Protein 4L1N (pdb70)

InterPro domains:
  IPR028102 Protein of unknown function DUF4652 [PF15525] (47-239)

Structure (mmCIF, N/CA/C/O backbone):
data_4L1N
#
_entry.id   4L1N
#
_cell.length_a   146.870
_cell.length_b   146.870
_cell.length_c   125.970
_cell.angle_alpha   90.000
_cell.angle_beta   90.000
_cell.angle_gamma   120.000
#
_symmetry.space_group_name_H-M   'H 3 2'
#
loop_
_entity.id
_entity.type
_entity.pdbx_description
1 polymer 'Conserved lipoprotein, putative'
2 water water
#
loop_
_atom_site.group_PDB
_atom_site.id
_atom_site.type_symbol
_atom_site.label_atom_id
_atom_site.label_alt_id
_atom_site.label_comp_id
_atom_site.label_asym_id
_atom_site.label_entity_id
_atom_site.label_seq_id
_atom_site.pdbx_PDB_ins_code
_atom_site.Cartn_x
_atom_site.Cartn_y
_atom_site.Cartn_z
_atom_site.occupancy
_atom_site.B_iso_or_equiv
_atom_site.auth_seq_id
_atom_site.auth_comp_id
_atom_site.auth_asym_id
_atom_site.auth_atom_id
_atom_site.pdbx_PDB_model_num
ATOM 1 N N . ASP A 1 46 ? 35.390 -1.218 -6.075 1.00 108.42 80 ASP A N 1
ATOM 2 C CA . ASP A 1 46 ? 34.096 -1.362 -6.746 1.00 105.25 80 ASP A CA 1
ATOM 3 C C . ASP A 1 46 ? 33.174 -2.345 -5.999 1.00 106.58 80 ASP A C 1
ATOM 4 O O . ASP A 1 46 ? 33.671 -3.233 -5.297 1.00 107.67 80 ASP A O 1
ATOM 6 N N . ASN A 1 47 ? 31.832 -2.189 -6.165 1.00 98.41 81 ASN A N 1
ATOM 7 C CA . ASN A 1 47 ? 30.815 -3.061 -5.560 1.00 95.22 81 ASN A CA 1
ATOM 8 C C . ASN A 1 47 ? 30.426 -4.185 -6.554 1.00 94.23 81 ASN A C 1
ATOM 9 O O . ASN A 1 47 ? 29.239 -4.469 -6.749 1.00 92.16 81 ASN A O 1
ATOM 11 N N . SER A 1 48 ? 31.446 -4.823 -7.177 1.00 88.32 82 SER A N 1
ATOM 12 C CA . SER A 1 48 ? 31.290 -5.885 -8.174 1.00 85.08 82 SER A CA 1
ATOM 13 C C . SER A 1 48 ? 31.891 -7.214 -7.722 1.00 86.27 82 SER A C 1
ATOM 14 O O . SER A 1 48 ? 32.812 -7.247 -6.902 1.00 87.83 82 SER A O 1
ATOM 17 N N . LYS A 1 49 ? 31.373 -8.310 -8.300 1.00 78.44 83 LYS A N 1
ATOM 18 C CA . LYS A 1 49 ? 31.786 -9.685 -8.036 1.00 76.75 83 LYS A CA 1
ATOM 19 C C . LYS A 1 49 ? 31.955 -10.440 -9.338 1.00 75.57 83 LYS A C 1
ATOM 20 O O . LYS A 1 49 ? 31.132 -10.295 -10.242 1.00 73.40 83 LYS A O 1
ATOM 26 N N . LYS A 1 50 ? 32.999 -11.277 -9.422 1.00 70.53 84 LYS A N 1
ATOM 27 C CA . LYS A 1 50 ? 33.264 -12.127 -10.584 1.00 68.39 84 LYS A CA 1
ATOM 28 C C . LYS A 1 50 ? 32.235 -13.271 -10.604 1.00 68.59 84 LYS A C 1
ATOM 29 O O . LYS A 1 50 ? 32.444 -14.335 -9.998 1.00 69.24 84 LYS A O 1
ATOM 43 N N . PHE A 1 52 ? 30.737 -14.389 -13.554 1.00 59.33 86 PHE A N 1
ATOM 44 C CA . PHE A 1 52 ? 30.898 -15.092 -14.816 1.00 57.82 86 PHE A CA 1
ATOM 45 C C . PHE A 1 52 ? 32.347 -15.408 -15.128 1.00 60.19 86 PHE A C 1
ATOM 46 O O . PHE A 1 52 ? 33.257 -14.657 -14.774 1.00 60.26 86 PHE A O 1
ATOM 54 N N . LEU A 1 53 ? 32.546 -16.540 -15.800 1.00 55.97 87 LEU A N 1
ATOM 55 C CA . LEU A 1 53 ? 33.838 -17.051 -16.226 1.00 56.07 87 LEU A CA 1
ATOM 56 C C . LEU A 1 53 ? 33.947 -16.884 -17.733 1.00 60.40 87 LEU A C 1
ATOM 57 O O . LEU A 1 53 ? 33.019 -17.269 -18.453 1.00 60.67 87 LEU A O 1
ATOM 62 N N . LYS A 1 54 ? 35.035 -16.260 -18.217 1.00 55.10 88 LYS A N 1
ATOM 63 C CA . LYS A 1 54 ? 35.207 -16.089 -19.654 1.00 54.18 88 LYS A CA 1
ATOM 64 C C . LYS A 1 54 ? 35.859 -17.366 -20.208 1.00 61.94 88 LYS A C 1
ATOM 65 O O . LYS A 1 54 ? 36.945 -17.747 -19.757 1.00 64.82 88 LYS A O 1
ATOM 71 N N . LYS A 1 55 ? 35.186 -18.048 -21.149 1.00 57.68 89 LYS A N 1
ATOM 72 C CA . LYS A 1 55 ? 35.718 -19.260 -21.770 1.00 58.95 89 LYS A CA 1
ATOM 73 C C . LYS A 1 55 ? 35.810 -19.043 -23.270 1.00 62.42 89 LYS A C 1
ATOM 74 O O . LYS A 1 55 ? 34.786 -18.921 -23.933 1.00 60.12 89 LYS A O 1
ATOM 80 N N . GLU A 1 56 ? 37.038 -18.960 -23.806 1.00 61.48 90 GLU A N 1
ATOM 81 C CA . GLU A 1 56 ? 37.260 -18.733 -25.235 1.00 62.75 90 GLU A CA 1
ATOM 82 C C . GLU A 1 56 ? 36.717 -19.902 -26.048 1.00 70.68 90 GLU A C 1
ATOM 83 O O . GLU A 1 56 ? 36.669 -21.028 -25.548 1.00 71.96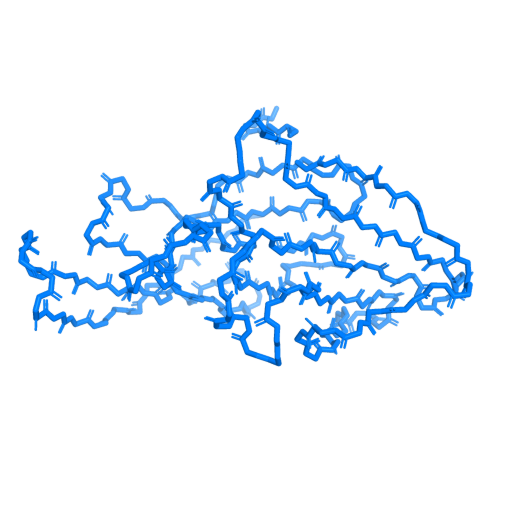 90 GLU A O 1
ATOM 89 N N . LEU A 1 57 ? 36.241 -19.627 -27.264 1.00 68.54 91 LEU A N 1
ATOM 90 C CA . LEU A 1 57 ? 35.659 -20.659 -28.114 1.00 70.53 91 LEU A CA 1
ATOM 91 C C . LEU A 1 57 ? 36.355 -20.737 -29.450 1.00 82.19 91 LEU A C 1
ATOM 92 O O . LEU A 1 57 ? 36.841 -19.719 -29.952 1.00 83.11 91 LEU A O 1
ATOM 97 N N . GLY A 1 58 ? 36.360 -21.934 -30.036 1.00 83.97 92 GLY A N 1
ATOM 98 C CA . GLY A 1 58 ? 36.946 -22.167 -31.349 1.00 89.18 92 GLY A CA 1
ATOM 99 C C . GLY A 1 58 ? 36.227 -21.381 -32.425 1.00 99.28 92 GLY A C 1
ATOM 100 O O . GLY A 1 58 ? 35.044 -21.065 -32.268 1.00 97.84 92 GLY A O 1
ATOM 101 N N . LYS A 1 59 ? 36.935 -21.029 -33.514 1.00 102.53 93 LYS A N 1
ATOM 102 C CA . LYS A 1 59 ? 36.351 -20.241 -34.610 1.00 104.90 93 LYS A CA 1
ATOM 103 C C . LYS A 1 59 ? 35.224 -21.022 -35.329 1.00 111.48 93 LYS A C 1
ATOM 104 O O . LYS A 1 59 ? 34.276 -20.400 -35.820 1.00 110.70 93 LYS A O 1
ATOM 110 N N . ASN A 1 60 ? 35.308 -22.378 -35.334 1.00 110.42 94 ASN A N 1
ATOM 111 C CA . ASN A 1 60 ? 34.315 -23.271 -35.939 1.00 111.79 94 ASN A CA 1
ATOM 112 C C . ASN A 1 60 ? 33.006 -23.308 -35.122 1.00 112.73 94 ASN A C 1
ATOM 113 O O . ASN A 1 60 ? 31.929 -23.458 -35.709 1.00 113.80 94 ASN A O 1
ATOM 115 N N . SER A 1 61 ? 33.100 -23.144 -33.777 1.00 104.47 95 SER A N 1
ATOM 116 C CA . SER A 1 61 ? 31.966 -23.155 -32.846 1.00 100.01 95 SER A CA 1
ATOM 117 C C . SER A 1 61 ? 30.940 -22.069 -33.177 1.00 100.74 95 SER A C 1
ATOM 118 O O . SER A 1 61 ? 31.315 -20.996 -33.653 1.00 101.05 95 SER A O 1
ATOM 121 N N . LYS A 1 62 ? 29.651 -22.364 -32.900 1.00 93.83 96 LYS A N 1
ATOM 122 C CA . LYS A 1 62 ? 28.467 -21.530 -33.132 1.00 91.02 96 LYS A CA 1
ATOM 123 C C . LYS A 1 62 ? 27.287 -22.040 -32.282 1.00 91.19 96 LYS A C 1
ATOM 124 O O . LYS A 1 62 ? 27.148 -23.255 -32.152 1.00 92.01 96 LYS A O 1
ATOM 130 N N . PRO A 1 63 ? 26.416 -21.167 -31.704 1.00 83.55 97 PRO A N 1
ATOM 131 C CA . PRO A 1 63 ? 25.273 -21.677 -30.913 1.00 81.34 97 PRO A CA 1
ATOM 132 C C . PRO A 1 63 ? 24.308 -22.530 -31.752 1.00 87.63 97 PRO A C 1
ATOM 133 O O . PRO A 1 63 ? 24.225 -22.327 -32.969 1.00 90.07 97 PRO A O 1
ATOM 137 N N . THR A 1 64 ? 23.613 -23.512 -31.116 1.00 82.96 98 THR A N 1
ATOM 138 C CA . THR A 1 64 ? 22.715 -24.454 -31.814 1.00 84.50 98 THR A CA 1
ATOM 139 C C . THR A 1 64 ? 21.277 -24.431 -31.258 1.00 86.32 98 THR A C 1
ATOM 140 O O . THR A 1 64 ? 20.374 -25.026 -31.858 1.00 88.22 98 THR A O 1
ATOM 144 N N . PHE A 1 65 ? 21.072 -23.753 -30.115 1.00 78.61 99 PHE A N 1
ATOM 145 C CA . PHE A 1 65 ? 19.788 -23.661 -29.413 1.00 75.77 99 PHE A CA 1
ATOM 146 C C . PHE A 1 65 ? 19.778 -22.380 -28.564 1.00 76.91 99 PHE A C 1
ATOM 147 O O . PHE A 1 65 ? 19.611 -22.432 -27.337 1.00 74.74 99 PHE A O 1
ATOM 155 N N . ALA A 1 66 ? 19.976 -21.224 -29.242 1.00 73.04 100 ALA A N 1
ATOM 156 C CA . ALA A 1 66 ? 20.116 -19.903 -28.624 1.00 70.07 100 ALA A CA 1
ATOM 157 C C . ALA A 1 66 ? 19.058 -18.857 -29.018 1.00 74.31 100 ALA A C 1
ATOM 158 O O . ALA A 1 66 ? 18.326 -19.037 -29.992 1.00 75.89 100 ALA A O 1
ATOM 160 N N . THR A 1 67 ? 19.027 -17.725 -28.262 1.00 68.77 101 THR A N 1
ATOM 161 C CA . THR A 1 67 ? 18.192 -16.558 -28.558 1.00 68.02 101 THR A CA 1
ATOM 162 C C . THR A 1 67 ? 18.851 -15.820 -29.744 1.00 75.30 101 THR A C 1
ATOM 163 O O . THR A 1 67 ? 19.998 -16.118 -30.077 1.00 76.26 101 THR A O 1
ATOM 167 N N . LYS A 1 68 ? 18.138 -14.891 -30.401 1.00 73.71 102 LYS A N 1
ATOM 168 C CA . LYS A 1 68 ? 18.691 -14.158 -31.549 1.00 75.96 102 LYS A CA 1
ATOM 169 C C . LYS A 1 68 ? 19.854 -13.246 -31.114 1.00 79.28 102 LYS A C 1
ATOM 170 O O . LYS A 1 68 ? 19.870 -12.766 -29.978 1.00 77.42 102 LYS A O 1
ATOM 176 N N . TRP A 1 69 ? 20.835 -13.047 -32.004 1.00 77.55 103 TRP A N 1
ATOM 177 C CA . TRP A 1 69 ? 22.011 -12.225 -31.741 1.00 77.14 103 TRP A CA 1
ATOM 178 C C . TRP A 1 69 ? 21.659 -10.741 -31.649 1.00 80.34 103 TRP A C 1
ATOM 179 O O . TRP A 1 69 ? 21.280 -10.138 -32.653 1.00 82.79 103 TRP A O 1
ATOM 190 N N . LYS A 1 70 ? 21.774 -10.156 -30.449 1.00 73.24 104 LYS A N 1
ATOM 191 C CA . LYS A 1 70 ? 21.555 -8.729 -30.225 1.00 71.63 104 LYS A CA 1
ATOM 192 C C . LYS A 1 70 ? 22.896 -8.051 -30.384 1.00 74.56 104 LYS A C 1
ATOM 193 O O . LYS A 1 70 ? 23.835 -8.351 -29.642 1.00 72.44 104 LYS A O 1
ATOM 199 N N . ASN A 1 71 ? 23.007 -7.178 -31.375 1.00 73.21 105 ASN A N 1
ATOM 200 C CA . ASN A 1 71 ? 24.237 -6.451 -31.650 1.00 74.53 105 ASN A CA 1
ATOM 201 C C . ASN A 1 71 ? 24.454 -5.307 -30.676 1.00 78.50 105 ASN A C 1
ATOM 202 O O . ASN A 1 71 ? 23.490 -4.723 -30.177 1.00 77.43 105 ASN A O 1
ATOM 207 N N . SER A 1 72 ? 25.721 -4.954 -30.441 1.00 76.24 106 SER A N 1
ATOM 208 C CA . SER A 1 72 ? 26.099 -3.812 -29.616 1.00 75.99 106 SER A CA 1
ATOM 209 C C . SER A 1 72 ? 25.714 -2.524 -30.371 1.00 83.19 106 SER A C 1
ATOM 210 O O . SER A 1 72 ? 25.560 -2.572 -31.600 1.00 85.80 106 SER A O 1
ATOM 213 N N . SER A 1 73 ? 25.557 -1.380 -29.668 1.00 79.02 107 SER A N 1
ATOM 214 C CA . SER A 1 73 ? 25.185 -0.121 -30.348 1.00 80.71 107 SER A CA 1
ATOM 215 C C . SER A 1 73 ? 26.213 0.282 -31.426 1.00 86.56 107 SER A C 1
ATOM 216 O O . SER A 1 73 ? 25.802 0.673 -32.515 1.00 89.29 107 SER A O 1
ATOM 219 N N . ASN A 1 74 ? 27.531 0.128 -31.138 1.00 81.25 108 ASN A N 1
ATOM 220 C CA . ASN A 1 74 ? 28.637 0.455 -32.053 1.00 83.79 108 ASN A CA 1
ATOM 221 C C . ASN A 1 74 ? 28.863 -0.648 -33.115 1.00 88.21 108 ASN A C 1
ATOM 222 O O . ASN A 1 74 ? 29.768 -0.520 -33.946 1.00 90.54 108 ASN A O 1
ATOM 227 N N . ASN A 1 75 ? 28.053 -1.736 -33.065 1.00 81.84 109 ASN A N 1
ATOM 228 C CA . ASN A 1 75 ? 28.083 -2.910 -33.950 1.00 81.79 109 ASN A CA 1
ATOM 229 C C . ASN A 1 75 ? 29.454 -3.622 -33.939 1.00 85.74 109 ASN A C 1
ATOM 230 O O . ASN A 1 75 ? 29.770 -4.346 -34.883 1.00 87.73 109 ASN A O 1
ATOM 235 N N . LYS A 1 76 ? 30.241 -3.449 -32.853 1.00 80.49 110 LYS A N 1
ATOM 236 C CA . LYS A 1 76 ? 31.555 -4.087 -32.673 1.00 80.96 110 LYS A CA 1
ATOM 237 C C . LYS A 1 76 ? 31.371 -5.489 -32.097 1.00 82.96 110 LYS A C 1
ATOM 238 O O . LYS A 1 76 ? 32.133 -6.398 -32.419 1.00 84.70 110 LYS A O 1
ATOM 244 N N . PHE A 1 77 ? 30.353 -5.658 -31.256 1.00 76.37 111 PHE A N 1
ATOM 245 C CA . PHE A 1 77 ? 30.051 -6.911 -30.589 1.00 73.71 111 PHE A CA 1
ATOM 246 C C . PHE A 1 77 ? 28.622 -7.380 -30.838 1.00 75.74 111 PHE A C 1
ATOM 247 O O . PHE A 1 77 ? 27.777 -6.617 -31.310 1.00 76.70 111 PHE A O 1
ATOM 255 N N . SER A 1 78 ? 28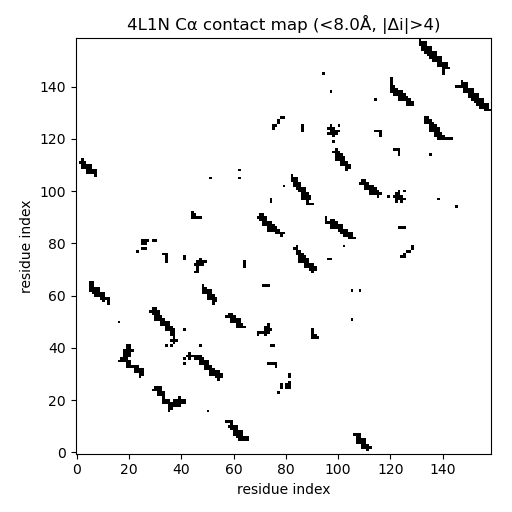.365 -8.646 -30.494 1.00 69.40 112 SER A N 1
ATOM 256 C CA . SER A 1 78 ? 27.072 -9.304 -30.558 1.00 67.41 112 SER A CA 1
ATOM 257 C C . SER A 1 78 ? 26.997 -10.348 -29.451 1.00 69.70 112 SER A C 1
ATOM 258 O O . SER A 1 78 ? 28.017 -10.946 -29.099 1.00 70.61 112 SER A O 1
ATOM 261 N N . ALA A 1 79 ? 25.804 -10.532 -28.872 1.00 63.62 113 ALA A N 1
ATOM 262 C CA . ALA A 1 79 ? 25.570 -11.465 -27.777 1.00 61.05 113 ALA A CA 1
ATOM 263 C C . ALA A 1 79 ? 24.221 -12.182 -27.918 1.00 63.49 113 ALA A C 1
ATOM 264 O O . ALA A 1 79 ? 23.332 -11.682 -28.607 1.00 63.82 113 ALA A O 1
ATOM 266 N N . CYS A 1 80 ? 24.083 -13.360 -27.256 1.00 57.80 114 CYS A N 1
ATOM 267 C CA . CYS A 1 80 ? 22.884 -14.206 -27.188 1.00 56.18 114 CYS A CA 1
ATOM 268 C C . CYS A 1 80 ? 23.009 -15.178 -26.004 1.00 58.84 114 CYS A C 1
ATOM 269 O O . CYS A 1 80 ? 24.084 -15.257 -25.399 1.00 58.23 114 CYS A O 1
ATOM 272 N N . ILE A 1 81 ? 21.918 -15.921 -25.686 1.00 54.52 115 ILE A N 1
ATOM 273 C CA . ILE A 1 81 ? 21.907 -16.936 -24.627 1.00 53.42 115 ILE A CA 1
ATOM 274 C C . ILE A 1 81 ? 21.739 -18.291 -25.299 1.00 61.70 115 ILE A C 1
ATOM 275 O O . ILE A 1 81 ? 20.660 -18.559 -25.834 1.00 62.25 115 ILE A O 1
ATOM 280 N N . GLU A 1 82 ? 22.794 -19.144 -25.253 1.00 59.59 116 GLU A N 1
ATOM 281 C CA . GLU A 1 82 ? 22.805 -20.490 -25.811 1.00 61.63 116 GLU A CA 1
ATOM 282 C C . GLU A 1 82 ? 22.352 -21.516 -24.767 1.00 67.25 116 GLU A C 1
ATOM 283 O O . GLU A 1 82 ? 22.753 -21.423 -23.609 1.00 66.38 116 GLU A O 1
ATOM 289 N N . GLY A 1 83 ? 21.516 -22.468 -25.192 1.00 65.65 117 GLY A N 1
ATOM 290 C CA . GLY A 1 83 ? 21.068 -23.585 -24.365 1.00 65.65 117 GLY A CA 1
ATOM 291 C C . GLY A 1 83 ? 19.637 -23.612 -23.883 1.00 68.60 117 GLY A C 1
ATOM 292 O O . GLY A 1 83 ? 19.231 -24.586 -23.238 1.00 68.34 117 GLY A O 1
ATOM 293 N N . LYS A 1 84 ? 18.857 -22.556 -24.178 1.00 64.52 118 LYS A N 1
ATOM 294 C CA . LYS A 1 84 ? 17.483 -22.479 -23.689 1.00 63.02 118 LYS A CA 1
ATOM 295 C C . LYS A 1 84 ? 16.429 -22.175 -24.790 1.00 71.04 118 LYS A C 1
ATOM 296 O O . LYS A 1 84 ? 15.276 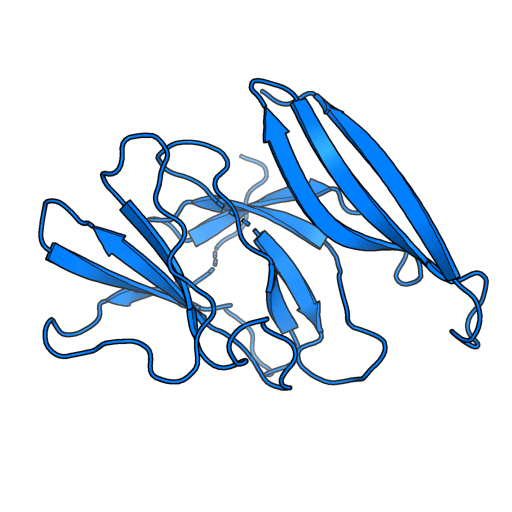-21.869 -24.473 1.00 70.96 118 LYS A O 1
ATOM 302 N N . GLY A 1 85 ? 16.796 -22.321 -26.055 1.00 70.96 119 GLY A N 1
ATOM 303 C CA . GLY A 1 85 ? 15.860 -22.064 -27.143 1.00 72.69 119 GLY A CA 1
ATOM 304 C C . GLY A 1 85 ? 15.784 -20.607 -27.542 1.00 78.02 119 GLY A C 1
ATOM 305 O O . GLY A 1 85 ? 16.417 -19.757 -26.918 1.00 76.01 119 GLY A O 1
ATOM 306 N N . GLU A 1 86 ? 14.999 -20.317 -28.589 1.00 78.63 120 GLU A N 1
ATOM 307 C CA . GLU A 1 86 ? 14.797 -19.004 -29.227 1.00 79.14 120 GLU A CA 1
ATOM 308 C C . GLU A 1 86 ? 14.332 -17.879 -28.272 1.00 80.39 120 GLU A C 1
ATOM 309 O O . GLU A 1 86 ? 14.625 -16.700 -28.538 1.00 79.57 120 GLU A O 1
ATOM 315 N N . ASN A 1 87 ? 13.609 -18.225 -27.187 1.00 74.84 121 ASN A N 1
ATOM 316 C CA . ASN A 1 87 ? 13.100 -17.206 -26.267 1.00 72.15 121 ASN A CA 1
ATOM 317 C C . ASN A 1 87 ? 13.555 -17.455 -24.814 1.00 73.24 121 ASN A C 1
ATOM 318 O O . ASN A 1 87 ? 13.019 -16.850 -23.882 1.00 70.31 121 ASN A O 1
ATOM 323 N N . ALA A 1 88 ? 14.584 -18.305 -24.640 1.00 70.26 122 ALA A N 1
ATOM 324 C CA . ALA A 1 88 ? 15.177 -18.710 -23.362 1.00 68.49 122 ALA A CA 1
ATOM 325 C C . ALA A 1 88 ? 14.116 -19.264 -22.385 1.00 73.71 122 ALA A C 1
ATOM 326 O O . ALA A 1 88 ? 14.218 -19.038 -21.178 1.00 73.34 122 ALA A O 1
ATOM 328 N N . LEU A 1 89 ? 13.111 -20.010 -22.905 1.00 71.48 123 LEU A N 1
ATOM 329 C CA . LEU A 1 89 ? 12.021 -20.550 -22.077 1.00 70.96 123 LEU A CA 1
ATOM 330 C C . LEU A 1 89 ? 12.265 -21.999 -21.663 1.00 76.44 123 LEU A C 1
ATOM 331 O O . LEU A 1 89 ? 11.598 -22.493 -20.749 1.00 76.97 123 LEU A O 1
ATOM 336 N N . GLU A 1 90 ? 13.225 -22.671 -22.318 1.00 72.88 124 GLU A N 1
ATOM 337 C CA . GLU A 1 90 ? 13.578 -24.053 -22.026 1.00 73.48 124 GLU A CA 1
ATOM 338 C C . GLU A 1 90 ? 14.402 -24.146 -20.764 1.00 74.25 124 GLU A C 1
ATOM 339 O O . GLU A 1 90 ? 15.237 -23.279 -20.511 1.00 71.17 124 GLU A O 1
ATOM 345 N N . GLU A 1 91 ? 14.176 -25.215 -19.977 1.00 71.47 125 GLU A N 1
ATOM 346 C CA . GLU A 1 91 ? 14.877 -25.486 -18.722 1.00 69.83 125 GLU A CA 1
ATOM 347 C C . GLU A 1 91 ? 16.359 -25.710 -18.953 1.00 72.35 125 GLU A C 1
ATOM 348 O O . GLU A 1 91 ? 16.764 -26.137 -20.037 1.00 73.15 125 GLU A O 1
ATOM 354 N N . GLY A 1 92 ? 17.153 -25.404 -17.935 1.00 66.85 126 GLY A N 1
ATOM 355 C CA . GLY A 1 92 ? 18.597 -25.589 -17.978 1.00 66.72 126 GLY A CA 1
ATOM 356 C C . GLY A 1 92 ? 19.379 -24.323 -17.718 1.00 67.15 126 GLY A C 1
ATOM 357 O O . GLY A 1 92 ? 18.789 -23.244 -17.606 1.00 65.65 126 GLY A O 1
ATOM 358 N N . VAL A 1 93 ? 20.720 -24.465 -17.593 1.00 61.07 127 VAL A N 1
ATOM 359 C CA . VAL A 1 93 ? 21.658 -23.369 -17.374 1.00 57.46 127 VAL A CA 1
ATOM 360 C C . VAL A 1 93 ? 22.144 -22.902 -18.742 1.00 62.72 127 VAL A C 1
ATOM 361 O O . VAL A 1 93 ? 22.854 -23.638 -19.430 1.00 65.80 127 VAL A O 1
ATOM 365 N N . GLY A 1 94 ? 21.709 -21.714 -19.141 1.00 57.48 128 GLY A N 1
ATOM 366 C CA . GLY A 1 94 ? 22.123 -21.088 -20.387 1.00 57.59 128 GLY A CA 1
ATOM 367 C C . GLY A 1 94 ? 23.486 -20.446 -20.227 1.00 62.79 128 GLY A C 1
ATOM 368 O O . GLY A 1 94 ? 23.941 -20.216 -19.100 1.00 62.53 128 GLY A O 1
ATOM 369 N N . LYS A 1 95 ? 24.167 -20.188 -21.350 1.00 59.24 129 LYS A N 1
ATOM 370 C CA . LYS A 1 95 ? 25.478 -19.537 -21.390 1.00 57.88 129 LYS A CA 1
ATOM 371 C C . LYS A 1 95 ? 25.381 -18.247 -22.221 1.00 60.64 129 LYS A C 1
ATOM 372 O O . LYS A 1 95 ? 24.742 -18.271 -23.272 1.00 62.57 129 LYS A O 1
ATOM 378 N N . ILE A 1 96 ? 25.999 -17.131 -21.780 1.00 53.93 130 ILE A N 1
ATOM 379 C CA . ILE A 1 96 ? 26.009 -15.899 -22.583 1.00 52.74 130 ILE A CA 1
ATOM 380 C C . ILE A 1 96 ? 27.144 -16.022 -23.612 1.00 59.38 130 ILE A C 1
ATOM 381 O O . ILE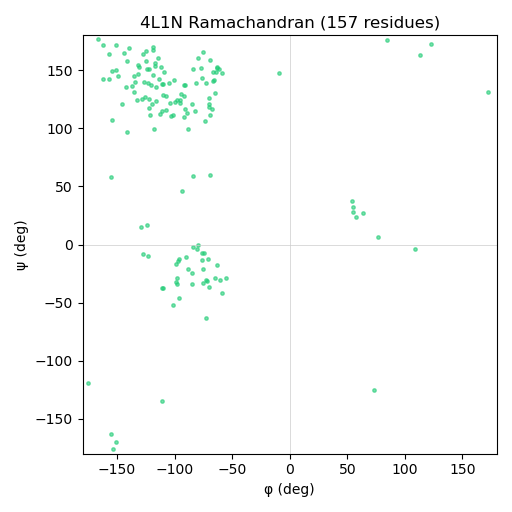 A 1 96 ? 28.320 -16.089 -23.237 1.00 60.27 130 ILE A O 1
ATOM 386 N N . TYR A 1 97 ? 26.786 -16.071 -24.899 1.00 55.89 131 TYR A N 1
ATOM 387 C CA . TYR A 1 97 ? 27.725 -16.182 -26.023 1.00 56.28 131 TYR A CA 1
ATOM 388 C C . TYR A 1 97 ? 28.024 -14.785 -26.558 1.00 60.38 131 TYR A C 1
ATOM 389 O O . TYR A 1 97 ? 27.083 -14.052 -26.835 1.00 60.40 131 TYR A O 1
ATOM 398 N N . ILE A 1 98 ? 29.308 -14.382 -26.621 1.00 57.86 132 ILE A N 1
ATOM 399 C CA . ILE A 1 98 ? 29.728 -13.064 -27.133 1.00 59.04 132 ILE A CA 1
ATOM 400 C C . ILE A 1 98 ? 30.634 -13.255 -28.369 1.00 67.09 132 ILE A C 1
ATOM 401 O O . ILE A 1 98 ? 31.382 -14.237 -28.481 1.00 67.34 132 ILE A O 1
ATOM 406 N N . LYS A 1 99 ? 30.517 -12.311 -29.307 1.00 65.83 133 LYS A N 1
ATOM 407 C CA . LYS A 1 99 ? 31.220 -12.308 -30.580 1.00 68.70 133 LYS A CA 1
ATOM 408 C C . LYS A 1 99 ? 31.832 -10.941 -30.857 1.00 75.00 133 LYS A C 1
ATOM 409 O O . LYS A 1 99 ? 31.110 -9.941 -30.832 1.00 74.76 133 LYS A O 1
ATOM 415 N N . ASN A 1 100 ? 33.152 -10.880 -31.103 1.00 73.49 134 ASN A N 1
ATOM 416 C CA . ASN A 1 100 ? 33.814 -9.643 -31.527 1.00 75.18 134 ASN A CA 1
ATOM 417 C C . ASN A 1 100 ? 33.701 -9.650 -33.033 1.00 82.06 134 ASN A C 1
ATOM 418 O O . ASN A 1 100 ? 34.421 -10.397 -33.694 1.00 84.14 134 ASN A O 1
ATOM 423 N N . LEU A 1 101 ? 32.725 -8.903 -33.564 1.00 78.76 135 LEU A N 1
ATOM 424 C CA . LEU A 1 101 ? 32.387 -8.866 -34.985 1.00 81.44 135 LEU A CA 1
ATOM 425 C C . LEU A 1 101 ? 33.542 -8.381 -35.852 1.00 92.85 135 LEU A C 1
ATOM 426 O O . LEU A 1 101 ? 33.675 -8.854 -36.981 1.00 95.65 135 LEU A O 1
ATOM 431 N N . LYS A 1 102 ? 34.404 -7.499 -35.314 1.00 91.80 136 LYS A N 1
ATOM 432 C CA . LYS A 1 102 ? 35.569 -6.993 -36.035 1.00 95.97 136 LYS A CA 1
ATOM 433 C C . LYS A 1 102 ? 36.655 -8.072 -36.150 1.00 101.49 136 LYS A C 1
ATOM 434 O O . LYS A 1 102 ? 36.948 -8.517 -37.257 1.00 103.95 136 LYS A O 1
ATOM 436 N N . GLU A 1 103 ? 37.204 -8.519 -35.002 1.00 96.54 137 GLU A N 1
ATOM 437 C CA . GLU A 1 103 ? 38.286 -9.508 -34.876 1.00 97.32 137 GLU A CA 1
ATOM 438 C C . GLU A 1 103 ? 37.851 -10.943 -35.224 1.00 101.87 137 GLU A C 1
ATOM 439 O O . GLU A 1 103 ? 38.705 -11.823 -35.347 1.00 102.66 137 GLU A O 1
ATOM 445 N N . GLN A 1 104 ? 36.533 -11.183 -35.350 1.00 98.49 138 GLN A N 1
ATOM 446 C CA . GLN A 1 104 ? 35.901 -12.485 -35.612 1.00 98.62 138 GLN A CA 1
ATOM 447 C C . GLN A 1 104 ? 36.161 -13.484 -34.440 1.00 100.55 138 GLN A C 1
ATOM 448 O O . GLN A 1 104 ? 36.130 -14.702 -34.645 1.00 101.71 138 GLN A O 1
ATOM 454 N N . SER A 1 105 ? 36.365 -12.948 -33.204 1.00 92.90 139 SER A N 1
ATOM 455 C CA . SER A 1 105 ? 36.608 -13.719 -31.977 1.00 89.28 139 SER A CA 1
ATOM 456 C C . SER A 1 105 ? 35.296 -14.147 -31.378 1.00 88.01 139 SER A C 1
ATOM 457 O O . SER A 1 105 ? 34.304 -13.446 -31.539 1.00 87.40 139 SER A O 1
ATOM 460 N N . LYS A 1 106 ? 35.289 -15.282 -30.668 1.00 80.59 140 LYS A N 1
ATOM 461 C CA . LYS A 1 106 ? 34.119 -15.844 -29.996 1.00 75.91 140 LYS A CA 1
ATOM 462 C C . LYS A 1 106 ? 34.499 -16.336 -28.613 1.00 76.29 140 LYS A C 1
ATOM 463 O O . LYS A 1 106 ? 35.517 -16.996 -28.451 1.00 77.99 140 LYS A O 1
ATOM 469 N N . TRP A 1 107 ? 33.674 -16.045 -27.623 1.00 69.75 141 TRP A N 1
ATOM 470 C CA . TRP A 1 107 ? 33.843 -16.532 -26.258 1.00 67.18 141 TRP A CA 1
ATOM 471 C C . TRP A 1 107 ? 32.465 -16.662 -25.589 1.00 67.12 141 TRP A C 1
ATOM 472 O O . TRP A 1 107 ? 31.456 -16.304 -26.195 1.00 65.14 141 TRP A O 1
ATOM 483 N N . GLU A 1 108 ? 32.431 -17.260 -24.388 1.00 62.06 142 GLU A N 1
ATOM 484 C CA . GLU A 1 108 ? 31.224 -17.455 -23.619 1.00 59.77 142 GLU A CA 1
ATOM 485 C C . GLU A 1 108 ? 31.448 -17.014 -22.175 1.00 62.98 142 GLU A C 1
ATOM 486 O O . GLU A 1 108 ? 32.562 -17.098 -21.653 1.00 63.46 142 GLU A O 1
ATOM 492 N N . LEU A 1 109 ? 30.382 -16.488 -21.558 1.00 57.36 143 LEU A N 1
ATOM 493 C CA . LEU A 1 109 ? 30.355 -16.095 -20.160 1.00 54.59 143 LEU A CA 1
ATOM 494 C C . LEU A 1 109 ? 29.511 -17.104 -19.423 1.00 57.98 143 LEU A C 1
ATOM 495 O O . LEU A 1 109 ? 28.320 -17.261 -19.716 1.00 55.94 143 LEU A O 1
ATOM 500 N N . ASP A 1 110 ? 30.137 -17.828 -18.507 1.00 56.39 144 ASP A N 1
ATOM 501 C CA . ASP A 1 110 ? 29.459 -18.866 -17.752 1.00 56.70 144 ASP A CA 1
ATOM 502 C C . ASP A 1 110 ? 29.307 -18.503 -16.322 1.00 60.67 144 ASP A C 1
ATOM 503 O O . ASP A 1 110 ? 30.251 -18.049 -15.690 1.00 62.16 144 ASP A O 1
ATOM 508 N N . LEU A 1 111 ? 28.140 -18.791 -15.782 1.00 54.93 145 LEU A N 1
ATOM 50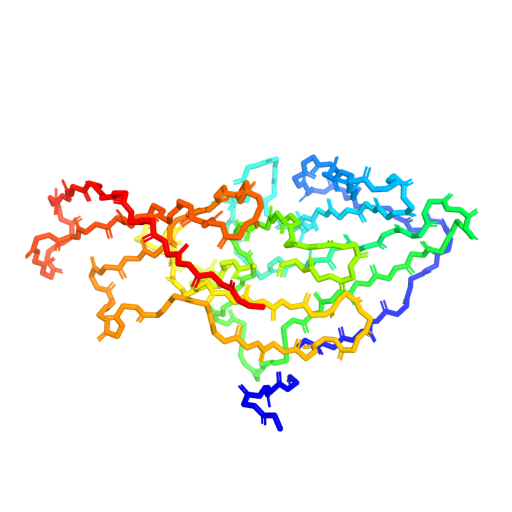9 C CA . LEU A 1 111 ? 27.851 -18.554 -14.392 1.00 53.52 145 LEU A CA 1
ATOM 510 C C . LEU A 1 111 ? 28.677 -19.486 -13.521 1.00 61.85 145 LEU A C 1
ATOM 511 O O . LEU A 1 111 ? 28.584 -20.707 -13.662 1.00 63.71 145 LEU A O 1
ATOM 516 N N . ASP A 1 112 ? 29.570 -18.902 -12.701 1.00 60.36 146 ASP A N 1
ATOM 517 C CA . ASP A 1 112 ? 30.419 -19.596 -11.721 1.00 61.78 146 ASP A CA 1
ATOM 518 C C . ASP A 1 112 ? 29.500 -20.004 -10.581 1.00 68.71 146 ASP A C 1
ATOM 519 O O . ASP A 1 112 ? 28.998 -19.135 -9.860 1.00 67.81 146 ASP A O 1
ATOM 524 N N . GLN A 1 113 ? 29.183 -21.302 -10.501 1.00 67.84 147 GLN A N 1
ATOM 525 C CA . GLN A 1 113 ? 28.282 -21.883 -9.506 1.00 68.61 147 GLN A CA 1
ATOM 526 C C . GLN A 1 113 ? 28.573 -23.357 -9.344 1.00 78.59 147 GLN A C 1
ATOM 527 O O . GLN A 1 113 ? 28.894 -24.034 -10.323 1.00 78.23 147 GLN A O 1
ATOM 533 N N . ASP A 1 114 ? 28.479 -23.845 -8.100 1.00 81.13 148 ASP A N 1
ATOM 534 C CA . ASP A 1 114 ? 28.798 -25.233 -7.721 1.00 85.95 148 ASP A CA 1
ATOM 535 C C . ASP A 1 114 ? 27.712 -26.211 -8.158 1.00 90.17 148 ASP A C 1
ATOM 536 O O . ASP A 1 114 ? 28.016 -27.356 -8.500 1.00 92.97 148 ASP A O 1
ATOM 541 N N . GLN A 1 115 ? 26.461 -25.754 -8.148 1.00 83.83 149 GLN A N 1
ATOM 542 C CA . GLN A 1 115 ? 25.289 -26.508 -8.580 1.00 83.36 149 GLN A CA 1
ATOM 543 C C . GLN A 1 115 ? 24.678 -25.787 -9.772 1.00 83.00 149 GLN A C 1
ATOM 544 O O . GLN A 1 115 ? 24.839 -24.575 -9.889 1.00 81.08 149 GLN A O 1
ATOM 550 N N . GLN A 1 116 ? 23.975 -26.517 -10.646 1.00 77.98 150 GLN A N 1
ATOM 551 C CA . GLN A 1 116 ? 23.322 -25.978 -11.846 1.00 74.83 150 GLN A CA 1
ATOM 552 C C . GLN A 1 116 ? 21.939 -25.403 -11.485 1.00 74.70 150 GLN A C 1
ATOM 553 O O . GLN A 1 116 ? 20.930 -25.861 -12.040 1.00 74.99 150 GLN A O 1
ATOM 559 N N . LYS A 1 117 ? 21.876 -24.398 -10.560 1.00 66.81 151 LYS A N 1
ATOM 560 C CA . LYS A 1 117 ? 20.582 -23.875 -10.127 1.00 63.96 151 LYS A CA 1
ATOM 561 C C . LYS A 1 117 ? 20.144 -22.564 -10.807 1.00 65.04 151 LYS A C 1
ATOM 562 O O . LYS A 1 117 ? 18.938 -22.370 -10.959 1.00 64.11 151 LYS A O 1
ATOM 568 N N . ASN A 1 118 ? 21.084 -21.664 -11.176 1.00 59.87 152 ASN A N 1
ATOM 569 C CA . ASN A 1 118 ? 20.748 -20.364 -11.779 1.00 55.97 152 ASN A CA 1
ATOM 570 C C . ASN A 1 118 ? 21.224 -20.237 -13.204 1.00 58.36 152 ASN A C 1
ATOM 571 O O . ASN A 1 118 ? 22.123 -20.968 -13.633 1.00 59.85 152 ASN A O 1
ATOM 576 N N . THR A 1 119 ? 20.624 -19.288 -13.942 1.00 51.63 153 THR A N 1
ATOM 577 C CA . THR A 1 119 ? 20.913 -19.099 -15.359 1.00 50.85 153 THR A CA 1
ATOM 578 C C . THR A 1 119 ? 20.742 -17.659 -15.866 1.00 53.30 153 THR A C 1
ATOM 579 O O . THR A 1 119 ? 19.838 -16.970 -15.389 1.00 52.32 153 THR A O 1
ATOM 583 N N . PRO A 1 120 ? 21.497 -17.194 -16.903 1.00 49.03 154 PRO A N 1
ATOM 584 C CA . PRO A 1 120 ? 21.109 -15.927 -17.540 1.00 47.09 154 PRO A CA 1
ATOM 585 C C . PRO A 1 120 ? 19.743 -16.175 -18.197 1.00 50.95 154 PRO A C 1
ATOM 586 O O . PRO A 1 120 ? 19.580 -17.211 -18.850 1.00 52.95 154 PRO A O 1
ATOM 590 N N . LYS A 1 121 ? 18.750 -15.303 -17.974 1.00 44.34 155 LYS A N 1
ATOM 591 C CA . LYS A 1 121 ? 17.405 -15.490 -18.531 1.00 43.96 155 LYS A CA 1
ATOM 592 C C . LYS A 1 121 ? 17.086 -14.449 -19.620 1.00 51.14 155 LYS A C 1
ATOM 593 O O . LYS A 1 121 ? 16.390 -14.785 -20.583 1.00 53.49 155 LYS A O 1
ATOM 599 N N . TYR A 1 122 ? 17.548 -13.190 -19.446 1.00 46.87 156 TYR A N 1
ATOM 600 C CA . TYR A 1 122 ? 17.352 -12.076 -20.389 1.00 46.33 156 TYR A CA 1
ATOM 601 C C . TYR A 1 122 ? 18.609 -11.229 -20.419 1.00 52.11 156 TYR A C 1
ATOM 602 O O . TYR A 1 122 ? 19.181 -10.937 -19.366 1.00 51.42 156 TYR A O 1
ATOM 611 N N . ILE A 1 123 ? 19.047 -10.857 -21.634 1.00 49.62 157 ILE A N 1
ATOM 612 C CA . ILE A 1 123 ? 20.217 -10.022 -21.821 1.00 49.79 157 ILE A CA 1
ATOM 613 C C . ILE A 1 123 ? 19.915 -8.937 -22.855 1.00 55.62 157 ILE A C 1
ATOM 614 O O . ILE A 1 123 ? 19.174 -9.162 -23.816 1.00 55.73 157 ILE A O 1
ATOM 619 N N . ASP A 1 124 ? 20.496 -7.756 -22.634 1.00 53.77 158 ASP A N 1
ATOM 620 C CA . ASP A 1 124 ? 20.479 -6.606 -23.532 1.00 55.37 158 ASP A CA 1
ATOM 621 C C . ASP A 1 124 ? 21.667 -5.729 -23.210 1.00 60.50 158 ASP A C 1
ATOM 622 O O . ASP A 1 124 ? 22.288 -5.913 -22.163 1.00 61.31 158 ASP A O 1
ATOM 627 N N . TRP A 1 125 ? 22.024 -4.814 -24.113 1.00 56.13 159 TRP A N 1
ATOM 628 C CA . TRP A 1 125 ? 23.224 -4.009 -23.929 1.00 55.30 159 TRP A CA 1
ATOM 629 C C . TRP A 1 125 ? 23.010 -2.817 -23.005 1.00 57.95 159 TRP A C 1
ATOM 630 O O . TRP A 1 125 ? 21.974 -2.160 -23.071 1.00 59.24 159 TRP A O 1
ATOM 641 N N . PHE A 1 126 ? 23.999 -2.558 -22.128 1.00 52.41 160 PHE A N 1
ATOM 642 C CA . PHE A 1 126 ? 24.019 -1.434 -21.186 1.00 50.79 160 PHE A CA 1
ATOM 643 C C . PHE A 1 126 ? 24.818 -0.290 -21.810 1.00 58.91 160 PHE A C 1
ATOM 644 O O . PHE A 1 126 ? 24.407 0.868 -21.739 1.00 61.18 160 PHE A O 1
ATOM 652 N N . ASP A 1 127 ? 25.977 -0.622 -22.380 1.00 56.30 161 ASP A N 1
ATOM 653 C CA . ASP A 1 127 ? 26.878 0.267 -23.102 1.00 58.59 161 ASP A CA 1
ATOM 654 C C . ASP A 1 127 ? 27.702 -0.617 -24.083 1.00 65.71 161 ASP A C 1
ATOM 655 O O . ASP A 1 127 ? 27.288 -1.738 -24.367 1.00 63.25 161 ASP A O 1
ATOM 660 N N . ASP A 1 128 ? 28.820 -0.129 -24.621 1.00 68.10 162 ASP A N 1
ATOM 661 C CA . ASP A 1 128 ? 29.573 -0.905 -25.616 1.00 70.98 162 ASP A CA 1
ATOM 662 C C . ASP A 1 128 ? 30.469 -1.982 -25.000 1.00 75.40 162 ASP A C 1
ATOM 663 O O . ASP A 1 128 ? 31.059 -2.767 -25.751 1.00 77.82 162 ASP A O 1
ATOM 668 N N . ASN A 1 129 ? 30.540 -2.061 -23.658 1.00 69.15 163 ASN A N 1
ATOM 669 C CA . ASN A 1 129 ? 31.394 -3.041 -22.983 1.00 67.82 163 ASN A CA 1
ATOM 670 C C . ASN A 1 129 ? 30.663 -3.866 -21.948 1.00 66.68 163 ASN A C 1
ATOM 671 O O . ASN A 1 129 ? 31.247 -4.812 -21.423 1.00 65.50 163 ASN A O 1
ATOM 676 N N . ASN A 1 130 ? 29.406 -3.524 -21.639 1.00 61.07 164 ASN A N 1
ATOM 677 C CA . ASN A 1 130 ? 28.638 -4.251 -20.629 1.00 57.59 164 ASN A CA 1
ATOM 678 C C . ASN A 1 130 ? 27.253 -4.627 -21.110 1.00 58.84 164 ASN A C 1
ATOM 679 O O . ASN A 1 130 ? 26.669 -3.939 -21.948 1.00 58.78 164 ASN A O 1
ATOM 684 N N . LEU A 1 131 ? 26.706 -5.690 -20.509 1.00 53.41 165 LEU A N 1
ATOM 685 C CA . LEU A 1 131 ? 25.351 -6.180 -20.732 1.00 51.55 165 LEU A CA 1
ATOM 686 C C . LEU A 1 131 ? 24.479 -5.961 -19.500 1.00 55.12 165 LEU A C 1
ATOM 687 O O . LEU A 1 131 ? 24.986 -5.819 -18.380 1.00 55.82 165 LEU A O 1
ATOM 700 N N . VAL A 1 133 ? 21.971 -8.152 -17.553 1.00 47.48 167 VAL A N 1
ATOM 701 C CA . VAL A 1 133 ? 21.667 -9.581 -17.474 1.00 46.19 167 VAL A CA 1
ATOM 702 C C . VAL A 1 133 ? 20.665 -9.850 -16.338 1.00 49.50 167 VAL A C 1
ATOM 703 O O . VAL A 1 133 ? 20.867 -9.411 -15.199 1.00 48.40 167 VAL A O 1
ATOM 707 N N . VAL A 1 134 ? 19.612 -10.621 -16.655 1.00 46.06 168 VAL A N 1
ATOM 708 C CA . VAL A 1 134 ? 18.650 -11.097 -15.670 1.00 44.76 168 VAL A CA 1
ATOM 709 C C . VAL A 1 134 ? 19.069 -12.523 -15.307 1.00 50.93 168 VAL A C 1
ATOM 710 O O . VAL A 1 134 ? 19.230 -13.359 -16.197 1.00 51.27 168 VAL A O 1
ATOM 714 N N . ILE A 1 135 ? 19.288 -12.778 -14.010 1.00 48.04 169 ILE A N 1
ATOM 715 C CA . ILE A 1 135 ? 19.654 -14.091 -13.519 1.00 48.87 169 ILE A CA 1
ATOM 716 C C . ILE A 1 135 ? 18.481 -14.629 -12.728 1.00 52.73 169 ILE A C 1
ATOM 717 O O . ILE A 1 135 ? 18.091 -14.050 -11.707 1.00 53.16 169 ILE A O 1
ATOM 722 N N . SER A 1 136 ? 17.899 -15.729 -13.258 1.00 48.28 170 SER A N 1
ATOM 723 C CA . SER A 1 136 ? 16.768 -16.495 -12.735 1.00 47.46 170 SER A CA 1
ATOM 724 C C . SER A 1 136 ? 17.172 -17.940 -12.422 1.00 52.84 170 SER A C 1
ATOM 725 O O . SER A 1 136 ? 18.239 -18.355 -12.834 1.00 54.00 170 SER A O 1
ATOM 728 N N . ARG A 1 137 ? 16.302 -18.716 -11.741 1.00 50.82 171 ARG A N 1
ATOM 7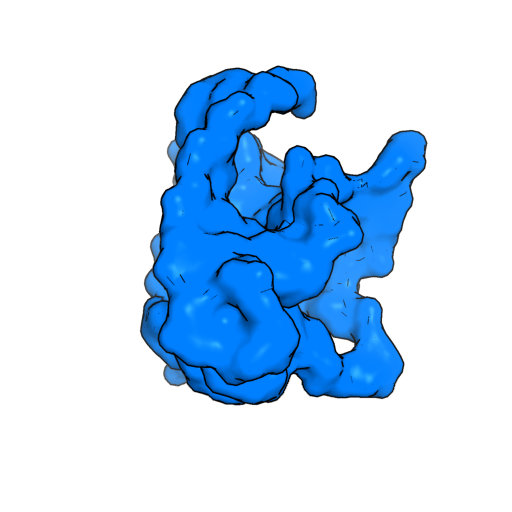29 C CA . ARG A 1 137 ? 16.500 -20.132 -11.456 1.00 53.10 171 ARG A CA 1
ATOM 730 C C . ARG A 1 137 ? 16.447 -20.874 -12.781 1.00 61.79 171 ARG A C 1
ATOM 731 O O . ARG A 1 137 ? 15.702 -20.456 -13.674 1.00 61.85 171 ARG A O 1
ATOM 739 N N . ALA A 1 138 ? 17.319 -21.889 -12.952 1.00 61.76 172 ALA A N 1
ATOM 740 C CA . ALA A 1 138 ? 17.476 -22.637 -14.195 1.00 64.10 172 ALA A CA 1
ATOM 741 C C . ALA A 1 138 ? 16.309 -23.569 -14.463 1.00 74.95 172 ALA A C 1
ATOM 742 O O . ALA A 1 138 ? 15.993 -23.838 -15.625 1.00 76.26 172 ALA A O 1
ATOM 744 N N . HIS A 1 139 ? 15.681 -24.078 -13.395 1.00 74.99 173 HIS A N 1
ATOM 745 C CA . HIS A 1 139 ? 14.577 -25.020 -13.519 1.00 77.70 173 HIS A CA 1
ATOM 746 C C . HIS A 1 139 ? 13.303 -24.497 -12.822 1.00 83.23 173 HIS A C 1
ATOM 747 O O . HIS A 1 139 ? 13.388 -23.698 -11.884 1.00 82.33 173 HIS A O 1
ATOM 754 N N . GLY A 1 140 ? 12.142 -24.910 -13.324 1.00 81.59 174 GLY A N 1
ATOM 755 C CA . GLY A 1 140 ? 10.859 -24.495 -12.770 1.00 81.56 174 GLY A CA 1
ATOM 756 C C . GLY A 1 140 ? 10.036 -23.619 -13.687 1.00 86.21 174 GLY A C 1
ATOM 757 O O . GLY A 1 140 ? 10.569 -23.033 -14.634 1.00 85.29 174 GLY A O 1
ATOM 758 N N . THR A 1 141 ? 8.727 -23.512 -13.374 1.00 83.63 175 THR A N 1
ATOM 759 C CA . THR A 1 141 ? 7.673 -22.789 -14.113 1.00 82.92 175 THR A CA 1
ATOM 760 C C . THR A 1 141 ? 7.388 -21.360 -13.573 1.00 84.55 175 THR A C 1
ATOM 761 O O . THR A 1 141 ? 6.670 -20.566 -14.213 1.00 83.59 175 THR A O 1
ATOM 765 N N . VAL A 1 142 ? 7.928 -21.056 -12.387 1.00 78.68 176 VAL A N 1
ATOM 766 C CA . VAL A 1 142 ? 7.714 -19.793 -11.695 1.00 75.74 176 VAL A CA 1
ATOM 767 C C . VAL A 1 142 ? 8.885 -18.806 -11.947 1.00 76.07 176 VAL A C 1
ATOM 768 O O . VAL A 1 142 ? 8.682 -17.582 -11.981 1.00 76.26 176 VAL A O 1
ATOM 772 N N . SER A 1 143 ? 10.072 -19.361 -12.187 1.00 69.31 177 SER A N 1
ATOM 773 C CA . SER A 1 143 ? 11.365 -18.732 -12.436 1.00 66.52 177 SER A CA 1
ATOM 774 C C . SER A 1 143 ? 11.469 -17.989 -13.810 1.00 65.00 177 SER A C 1
ATOM 775 O O . SER A 1 143 ? 12.351 -18.277 -14.617 1.00 66.42 177 SER A O 1
ATOM 778 N N . GLN A 1 144 ? 10.618 -17.003 -14.039 1.00 57.31 178 GLN A N 1
ATOM 779 C CA . GLN A 1 144 ? 10.596 -16.217 -15.286 1.00 55.16 178 GLN A CA 1
ATOM 780 C C . GLN A 1 144 ? 11.591 -15.054 -15.252 1.00 53.05 178 GLN A C 1
ATOM 781 O O . GLN A 1 144 ? 12.004 -14.556 -16.308 1.00 52.71 178 GLN A O 1
ATOM 787 N N . GLY A 1 145 ? 11.923 -14.608 -14.047 1.00 44.68 179 GLY A N 1
ATOM 788 C CA . GLY A 1 145 ? 12.857 -13.518 -13.835 1.00 42.08 179 GLY A CA 1
ATOM 789 C C . GLY A 1 145 ? 13.601 -13.624 -12.537 1.00 43.46 179 GLY A C 1
ATOM 790 O O . GLY A 1 145 ? 13.529 -14.648 -11.863 1.00 42.55 179 GLY A O 1
ATOM 791 N N . GLY A 1 146 ? 14.312 -12.557 -12.187 1.00 41.03 180 GLY A N 1
ATOM 792 C CA . GLY A 1 146 ? 15.088 -12.522 -10.957 1.00 40.72 180 GLY A CA 1
ATOM 793 C C . GLY A 1 146 ? 15.732 -11.188 -10.700 1.00 45.72 180 GLY A C 1
ATOM 794 O O . GLY A 1 146 ? 15.043 -10.174 -10.546 1.00 45.63 180 GLY A O 1
ATOM 795 N N . ILE A 1 147 ? 17.071 -11.184 -10.630 1.00 43.14 181 ILE A N 1
ATOM 796 C CA . ILE A 1 147 ? 17.839 -9.968 -10.341 1.00 41.18 181 ILE A CA 1
ATOM 797 C C . ILE A 1 147 ? 18.486 -9.481 -11.623 1.00 42.79 181 ILE A C 1
ATOM 798 O O . ILE A 1 147 ? 18.983 -10.300 -12.405 1.00 42.69 181 ILE A O 1
ATOM 803 N N . LEU A 1 148 ? 18.478 -8.145 -11.831 1.00 37.28 182 LEU A N 1
ATOM 804 C CA . LEU A 1 148 ? 19.115 -7.463 -12.963 1.00 37.45 182 LEU A CA 1
ATOM 805 C C . LEU A 1 148 ? 20.511 -7.024 -12.530 1.00 45.26 182 LEU A C 1
ATOM 806 O O . LEU A 1 148 ? 20.691 -6.440 -11.444 1.00 45.36 182 LEU A O 1
ATOM 811 N N . TYR A 1 149 ? 21.512 -7.375 -13.366 1.00 42.69 183 TYR A N 1
ATOM 812 C CA . TYR A 1 149 ? 22.928 -7.070 -13.194 1.00 40.79 183 TYR A CA 1
ATOM 813 C C . TYR A 1 149 ? 23.492 -6.355 -14.399 1.00 44.60 183 TYR A C 1
ATOM 814 O O . TYR A 1 149 ? 22.976 -6.523 -15.514 1.00 40.74 183 TYR A O 1
ATOM 823 N N . LYS A 1 150 ? 24.631 -5.624 -14.182 1.00 46.37 184 LYS A N 1
ATOM 824 C CA . LYS A 1 150 ? 25.488 -4.990 -15.201 1.00 47.62 184 LYS A CA 1
ATOM 825 C C . LYS A 1 150 ? 26.681 -5.890 -15.319 1.00 55.53 184 LYS A C 1
ATOM 826 O O . LYS A 1 150 ? 27.425 -6.012 -14.344 1.00 58.76 184 LYS A O 1
ATOM 832 N N . VAL A 1 151 ? 26.839 -6.596 -16.449 1.00 51.74 185 VAL A N 1
ATOM 833 C CA . VAL A 1 151 ? 27.935 -7.569 -16.593 1.00 52.17 185 VAL A CA 1
ATOM 834 C C . VAL A 1 151 ? 28.934 -7.172 -17.694 1.00 58.02 185 VAL A C 1
ATOM 835 O O . VAL A 1 151 ? 28.551 -7.007 -18.846 1.00 58.43 185 VAL A O 1
ATOM 839 N N . ASN A 1 152 ? 30.220 -7.054 -17.327 1.00 56.33 186 ASN A N 1
ATOM 840 C CA . ASN A 1 152 ? 31.327 -6.741 -18.233 1.00 57.43 186 ASN A CA 1
ATOM 841 C C . ASN A 1 152 ? 31.580 -7.939 -19.149 1.00 61.20 186 ASN A C 1
ATOM 842 O O . ASN A 1 152 ? 31.884 -9.033 -18.667 1.00 59.44 186 ASN A O 1
ATOM 847 N N . ILE A 1 153 ? 31.421 -7.733 -20.470 1.00 59.63 187 ILE A N 1
ATOM 848 C CA . ILE A 1 153 ? 31.522 -8.790 -21.487 1.00 60.20 187 ILE A CA 1
ATOM 849 C C . ILE A 1 153 ? 32.915 -9.409 -21.552 1.00 68.59 187 ILE A C 1
ATOM 850 O O . ILE A 1 153 ? 33.056 -10.514 -22.085 1.00 70.44 187 ILE A O 1
ATOM 855 N N . GLU A 1 154 ? 33.922 -8.732 -20.992 1.00 66.52 188 GLU A N 1
ATOM 856 C CA . GLU A 1 154 ? 35.299 -9.209 -21.023 1.00 68.33 188 GLU A CA 1
ATOM 857 C C . GLU A 1 154 ? 35.724 -9.861 -19.701 1.00 72.97 188 GLU A C 1
ATOM 858 O O . GLU A 1 154 ? 36.257 -10.965 -19.733 1.00 75.20 188 GLU A O 1
ATOM 864 N N . THR A 1 155 ? 35.534 -9.178 -18.560 1.00 68.38 189 THR A N 1
ATOM 865 C CA . THR A 1 155 ? 35.990 -9.652 -17.250 1.00 68.10 189 THR A CA 1
ATOM 866 C C . THR A 1 155 ? 34.962 -10.546 -16.521 1.00 70.70 189 THR A C 1
ATOM 867 O O . THR A 1 155 ? 35.338 -11.290 -15.614 1.00 72.21 189 THR A O 1
ATOM 871 N N . GLY A 1 156 ? 33.694 -10.460 -16.889 1.00 63.79 190 GLY A N 1
ATOM 872 C CA . GLY A 1 156 ? 32.660 -11.252 -16.237 1.00 61.37 190 GLY A CA 1
ATOM 873 C C . GLY A 1 156 ? 32.275 -10.705 -14.878 1.00 63.63 190 GLY A C 1
ATOM 874 O O . GLY A 1 156 ? 31.500 -11.333 -14.153 1.00 60.68 190 GLY A O 1
ATOM 875 N N . GLN A 1 157 ? 32.824 -9.513 -14.535 1.00 61.66 191 GLN A N 1
ATOM 876 C CA . GLN A 1 157 ? 32.569 -8.742 -13.315 1.00 60.18 191 GLN A CA 1
ATOM 877 C C . GLN A 1 157 ? 31.149 -8.186 -13.399 1.00 60.78 191 GLN A C 1
ATOM 878 O O . GLN A 1 157 ? 30.795 -7.569 -14.409 1.00 60.31 191 GLN A O 1
ATOM 884 N N . ALA A 1 158 ? 30.319 -8.455 -12.369 1.00 54.56 192 ALA A N 1
ATOM 885 C CA . ALA A 1 158 ? 28.911 -8.063 -12.352 1.00 51.53 192 ALA A CA 1
ATOM 886 C C . ALA A 1 158 ? 28.553 -7.207 -11.148 1.00 55.68 192 ALA A C 1
ATOM 887 O O . ALA A 1 158 ? 29.034 -7.496 -10.051 1.00 57.77 192 ALA A O 1
ATOM 889 N N . THR A 1 159 ? 27.709 -6.148 -11.351 1.00 49.00 193 THR A N 1
ATOM 890 C CA . THR A 1 159 ? 27.195 -5.244 -10.303 1.00 47.65 193 THR A CA 1
ATOM 891 C C . THR A 1 159 ? 25.657 -5.227 -10.435 1.00 51.54 193 THR A C 1
ATOM 892 O O . THR A 1 159 ? 25.169 -5.205 -11.564 1.00 52.32 193 THR A O 1
ATOM 896 N N . GLU A 1 160 ? 24.902 -5.239 -9.309 1.00 45.66 194 GLU A N 1
ATOM 897 C CA . GLU A 1 160 ? 23.441 -5.221 -9.345 1.00 43.65 194 GLU A CA 1
ATOM 898 C C . GLU A 1 160 ? 22.918 -3.926 -9.898 1.00 49.60 194 GLU A C 1
ATOM 899 O O . GLU A 1 160 ? 23.459 -2.864 -9.581 1.00 52.62 194 GLU A O 1
ATOM 905 N N . LEU A 1 161 ? 21.852 -3.991 -10.698 1.00 43.77 195 LEU A N 1
ATOM 906 C CA . LEU A 1 161 ? 21.196 -2.785 -11.202 1.00 42.57 195 LEU A CA 1
ATOM 907 C C . LEU A 1 161 ? 19.851 -2.664 -10.529 1.00 47.57 195 LEU A C 1
ATOM 908 O O . LEU A 1 161 ? 19.376 -1.554 -10.260 1.00 49.11 195 LEU A O 1
ATOM 913 N N . TYR A 1 162 ? 19.202 -3.825 -10.318 1.00 41.76 196 TYR A N 1
ATOM 914 C CA . TYR A 1 162 ? 17.888 -3.899 -9.720 1.00 40.08 196 TYR A CA 1
ATOM 915 C C . TYR A 1 162 ? 17.669 -5.252 -9.050 1.00 42.72 196 TYR A C 1
ATOM 916 O O . TYR A 1 162 ? 17.485 -6.252 -9.722 1.00 42.55 196 TYR A O 1
ATOM 925 N N . ASN A 1 163 ? 17.680 -5.262 -7.729 1.00 38.97 197 ASN A N 1
ATOM 926 C CA . ASN A 1 163 ? 17.366 -6.412 -6.905 1.00 39.34 197 ASN A CA 1
ATOM 927 C C . ASN A 1 163 ? 16.212 -5.999 -6.014 1.00 46.64 197 ASN A C 1
ATOM 928 O O . ASN A 1 163 ? 16.389 -5.079 -5.209 1.00 49.09 197 ASN A O 1
ATOM 933 N N . THR A 1 164 ? 15.039 -6.662 -6.140 1.00 40.83 198 THR A N 1
ATOM 934 C CA . THR A 1 164 ? 13.854 -6.325 -5.346 1.00 38.81 198 TH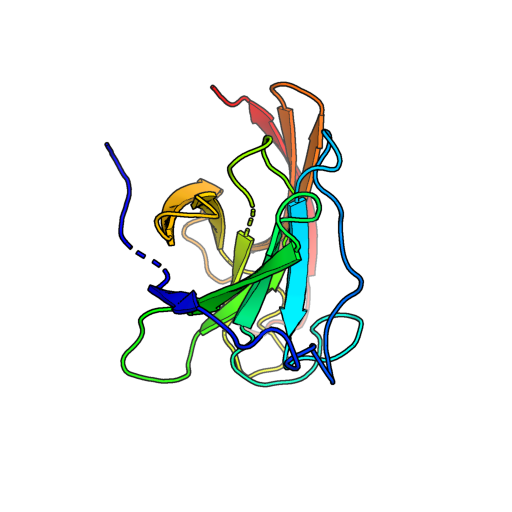R A CA 1
ATOM 935 C C . THR A 1 164 ? 13.932 -6.831 -3.889 1.00 43.37 198 THR A C 1
ATOM 936 O O . THR A 1 164 ? 13.070 -6.476 -3.093 1.00 45.93 198 THR A O 1
ATOM 940 N N . LYS A 1 165 ? 14.882 -7.717 -3.573 1.00 39.85 199 LYS A N 1
ATOM 941 C CA . LYS A 1 165 ? 15.074 -8.387 -2.277 1.00 40.87 199 LYS A CA 1
ATOM 942 C C . LYS A 1 165 ? 13.758 -9.135 -1.842 1.00 46.16 199 LYS A C 1
ATOM 943 O O . LYS A 1 165 ? 13.526 -9.369 -0.657 1.00 46.02 199 LYS A O 1
ATOM 949 N N . ASP A 1 166 ? 12.948 -9.559 -2.838 1.00 42.76 200 ASP A N 1
ATOM 950 C CA . ASP A 1 166 ? 11.695 -10.303 -2.678 1.00 42.84 200 ASP A CA 1
ATOM 951 C C . ASP A 1 166 ? 11.564 -11.267 -3.847 1.00 46.05 200 ASP A C 1
ATOM 952 O O . ASP A 1 166 ? 11.528 -10.850 -4.999 1.00 44.66 200 ASP A O 1
ATOM 957 N N . ASN A 1 167 ? 11.473 -12.547 -3.542 1.00 44.76 201 ASN A N 1
ATOM 958 C CA . ASN A 1 167 ? 11.436 -13.622 -4.527 1.00 46.10 201 ASN A CA 1
ATOM 959 C C . ASN A 1 167 ? 10.075 -13.740 -5.207 1.00 49.28 201 ASN A C 1
ATOM 960 O O . ASN A 1 167 ? 9.965 -14.481 -6.182 1.00 50.41 201 ASN A O 1
ATOM 965 N N . LYS A 1 168 ? 9.075 -12.978 -4.731 1.00 44.52 202 LYS A N 1
ATOM 966 C CA . LYS A 1 168 ? 7.737 -12.866 -5.307 1.00 43.21 202 LYS A CA 1
ATOM 967 C C . LYS A 1 168 ? 7.690 -11.719 -6.332 1.00 45.58 202 LYS A C 1
ATOM 968 O O . LYS A 1 168 ? 6.704 -11.570 -7.043 1.00 46.11 202 LYS A O 1
ATOM 974 N N . LYS A 1 169 ? 8.741 -10.900 -6.372 1.00 41.38 203 LYS A N 1
ATOM 975 C CA . LYS A 1 169 ? 8.950 -9.748 -7.246 1.00 39.51 203 LYS A CA 1
ATOM 976 C C . LYS A 1 169 ? 10.189 -10.035 -8.109 1.00 43.20 203 LYS A C 1
ATOM 977 O O . LYS A 1 169 ? 11.317 -9.875 -7.643 1.00 42.79 203 LYS A O 1
ATOM 983 N N . GLN A 1 170 ? 9.979 -10.480 -9.357 1.00 37.49 204 GLN A N 1
ATOM 984 C CA . GLN A 1 170 ? 11.070 -10.850 -10.255 1.00 35.06 204 GLN A CA 1
ATOM 985 C C . GLN A 1 170 ? 11.253 -9.884 -11.408 1.00 37.59 204 GLN A C 1
ATOM 986 O O . GLN A 1 170 ? 10.312 -9.701 -12.157 1.00 37.62 204 GLN A O 1
ATOM 992 N N . VAL A 1 171 ? 12.485 -9.379 -11.646 1.00 33.68 205 VAL A N 1
ATOM 993 C CA . VAL A 1 171 ? 12.802 -8.576 -12.835 1.00 33.28 205 VAL A CA 1
ATOM 994 C C . VAL A 1 171 ? 12.760 -9.542 -14.029 1.00 40.84 205 VAL A C 1
ATOM 995 O O . VAL A 1 171 ? 13.419 -10.575 -13.972 1.00 42.07 205 VAL A O 1
ATOM 999 N N . VAL A 1 172 ? 11.901 -9.283 -15.032 1.00 37.85 206 VAL A N 1
ATOM 1000 C CA . VAL A 1 172 ? 11.741 -10.191 -16.178 1.00 38.29 206 VAL A CA 1
ATOM 1001 C C . VAL A 1 172 ? 12.572 -9.704 -17.368 1.00 46.12 206 VAL A C 1
ATOM 1002 O O . VAL A 1 172 ? 13.088 -10.544 -18.111 1.00 49.75 206 VAL A O 1
ATOM 1006 N N . TYR A 1 173 ? 12.717 -8.374 -17.546 1.00 42.20 207 TYR A N 1
ATOM 1007 C CA . TYR A 1 173 ? 13.527 -7.751 -18.603 1.00 43.17 207 TYR A CA 1
ATOM 1008 C C . TYR A 1 173 ? 13.751 -6.254 -18.323 1.00 47.00 207 TYR A C 1
ATOM 1009 O O . TYR A 1 173 ? 13.228 -5.737 -17.343 1.00 47.14 207 TYR A O 1
ATOM 1018 N N . ALA A 1 174 ? 14.537 -5.567 -19.184 1.00 43.74 208 ALA A N 1
ATOM 1019 C CA . ALA A 1 174 ? 14.856 -4.143 -19.107 1.00 43.15 208 ALA A CA 1
ATOM 1020 C C . ALA A 1 174 ? 15.204 -3.573 -20.481 1.00 52.17 208 ALA A C 1
ATOM 1021 O O . ALA A 1 174 ? 15.712 -4.276 -21.371 1.00 53.84 208 ALA A O 1
ATOM 1023 N N . VAL A 1 175 ? 14.887 -2.280 -20.645 1.00 50.47 209 VAL A N 1
ATOM 1024 C CA . VAL A 1 175 ? 15.092 -1.467 -21.839 1.00 52.39 209 VAL A CA 1
ATOM 1025 C C . VAL A 1 175 ? 15.828 -0.215 -21.383 1.00 56.27 209 VAL A C 1
ATOM 1026 O O . VAL A 1 175 ? 15.357 0.458 -20.460 1.00 55.81 209 VAL A O 1
ATOM 1030 N N . LYS A 1 176 ? 16.981 0.085 -21.997 1.00 51.64 210 LYS A N 1
ATOM 1031 C CA . LYS A 1 176 ? 17.769 1.255 -21.644 1.00 51.65 210 LYS A CA 1
ATOM 1032 C C . LYS A 1 176 ? 17.724 2.310 -22.754 1.00 60.25 210 LYS A C 1
ATOM 1033 O O . LYS A 1 176 ? 17.820 1.974 -23.936 1.00 61.09 210 LYS A O 1
ATOM 1039 N N . LYS A 1 177 ? 17.589 3.593 -22.360 1.00 59.45 211 LYS A N 1
ATOM 1040 C CA . LYS A 1 177 ? 17.620 4.749 -23.250 1.00 62.78 211 LYS A CA 1
ATOM 1041 C C . LYS A 1 177 ? 18.381 5.843 -22.520 1.00 70.49 211 LYS A C 1
ATOM 1042 O O . LYS A 1 177 ? 17.830 6.530 -21.659 1.00 71.64 211 LYS A O 1
ATOM 1048 N N . GLY A 1 178 ? 19.660 5.948 -22.830 1.00 69.17 212 GLY A N 1
ATOM 1049 C CA . GLY A 1 178 ? 20.543 6.926 -22.217 1.00 71.11 212 GLY A CA 1
ATOM 1050 C C . GLY A 1 178 ? 20.884 6.573 -20.789 1.00 74.28 212 GLY A C 1
ATOM 1051 O O . GLY A 1 178 ? 21.355 5.467 -20.518 1.00 73.56 212 GLY A O 1
ATOM 1052 N N . ASP A 1 179 ? 20.621 7.506 -19.871 1.00 70.43 213 ASP A N 1
ATOM 1053 C CA . ASP A 1 179 ? 20.876 7.354 -18.443 1.00 68.59 213 ASP A CA 1
ATOM 1054 C C . ASP A 1 179 ? 19.726 6.629 -17.731 1.00 66.97 213 ASP A C 1
ATOM 1055 O O . ASP A 1 179 ? 19.825 6.411 -16.530 1.00 67.29 213 ASP A O 1
ATOM 1060 N N . LYS A 1 180 ? 18.640 6.262 -18.447 1.00 59.08 214 LYS A N 1
ATOM 1061 C CA . LYS A 1 180 ? 17.453 5.629 -17.838 1.00 54.24 214 LYS A CA 1
ATOM 1062 C C . LYS A 1 180 ? 17.229 4.189 -18.270 1.00 54.34 214 LYS A C 1
ATOM 1063 O O . LYS A 1 180 ? 17.356 3.871 -19.454 1.00 55.17 214 LYS A O 1
ATOM 1069 N N . ILE A 1 181 ? 16.780 3.342 -17.330 1.00 47.46 215 ILE A N 1
ATOM 1070 C CA . ILE A 1 181 ? 16.428 1.948 -17.610 1.00 45.26 215 ILE A CA 1
ATOM 1071 C C . ILE A 1 181 ? 15.004 1.715 -17.132 1.00 50.69 215 ILE A C 1
ATOM 1072 O O . ILE A 1 181 ? 14.707 2.016 -15.987 1.00 51.18 215 ILE A O 1
ATOM 1077 N N . ASP A 1 182 ? 14.127 1.202 -18.011 1.00 47.32 216 ASP A N 1
ATOM 1078 C CA . ASP A 1 182 ? 12.765 0.772 -17.700 1.00 45.42 216 ASP A CA 1
ATOM 1079 C C . ASP A 1 182 ? 12.853 -0.705 -17.287 1.00 47.33 216 ASP A C 1
ATOM 1080 O O . ASP A 1 182 ? 13.228 -1.547 -18.105 1.00 47.61 216 ASP A O 1
ATOM 1085 N N . VAL A 1 183 ? 12.578 -1.018 -16.021 1.00 41.23 217 VAL A N 1
ATOM 1086 C CA . VAL A 1 183 ? 12.717 -2.373 -15.481 1.00 38.23 217 VAL A CA 1
ATOM 1087 C C . VAL A 1 183 ? 11.329 -3.019 -15.322 1.00 43.20 217 VAL A C 1
ATOM 1088 O O . VAL A 1 183 ? 10.487 -2.455 -14.601 1.00 43.03 217 VAL A O 1
ATOM 1092 N N . GLN A 1 184 ? 11.080 -4.197 -15.992 1.00 38.46 218 GLN A N 1
ATOM 1093 C CA . GLN A 1 184 ? 9.803 -4.870 -15.790 1.00 37.99 218 GLN A CA 1
ATOM 1094 C C . GLN A 1 184 ? 9.920 -5.847 -14.690 1.00 41.82 218 GLN A C 1
ATOM 1095 O O . GLN A 1 184 ? 10.803 -6.712 -14.703 1.00 41.71 218 GLN A O 1
ATOM 1101 N N . ILE A 1 185 ? 8.999 -5.736 -13.739 1.00 36.54 219 ILE A N 1
ATOM 1102 C CA . ILE A 1 185 ? 8.964 -6.627 -12.593 1.00 34.64 219 ILE A CA 1
ATOM 1103 C C . ILE A 1 185 ? 7.661 -7.409 -12.652 1.00 38.78 219 ILE A C 1
ATOM 1104 O O . ILE A 1 185 ? 6.632 -6.828 -12.940 1.00 41.07 219 ILE A O 1
ATOM 1109 N N . LEU A 1 186 ? 7.710 -8.713 -12.418 1.00 34.71 220 LEU A N 1
ATOM 1110 C CA . LEU A 1 186 ? 6.533 -9.566 -12.294 1.00 35.50 220 LEU A CA 1
ATOM 1111 C C . LEU A 1 186 ? 6.293 -9.807 -10.780 1.00 40.72 220 LEU A C 1
ATOM 1112 O O . LEU A 1 186 ? 7.132 -10.420 -10.088 1.00 39.38 220 LEU A O 1
ATOM 1117 N N . VAL A 1 187 ? 5.194 -9.239 -10.258 1.00 36.30 221 VAL A N 1
ATOM 1118 C CA . VAL A 1 187 ? 4.843 -9.372 -8.847 1.00 35.14 221 VAL A CA 1
ATOM 1119 C C . VAL A 1 187 ? 3.770 -10.442 -8.636 1.00 40.62 221 VAL A C 1
ATOM 1120 O O . VAL A 1 187 ? 2.713 -10.356 -9.226 1.00 39.56 221 VAL A O 1
ATOM 1124 N N . TYR A 1 188 ? 4.062 -11.453 -7.799 1.00 39.05 222 TYR A N 1
ATOM 1125 C CA . TYR A 1 188 ? 3.125 -12.479 -7.375 1.00 39.02 222 TYR A CA 1
ATOM 1126 C C . TYR A 1 188 ? 2.483 -11.971 -6.083 1.00 47.63 222 TYR A C 1
ATOM 1127 O O . TYR A 1 188 ? 3.167 -11.354 -5.268 1.00 49.20 222 TYR A O 1
ATOM 1136 N N . GLU A 1 189 ? 1.166 -12.125 -5.935 1.00 46.91 223 GLU A N 1
ATOM 1137 C CA . GLU A 1 189 ? 0.432 -11.609 -4.784 1.00 47.19 223 GLU A CA 1
ATOM 1138 C C . GLU A 1 189 ? 0.742 -12.362 -3.498 1.00 55.28 223 GLU A C 1
ATOM 1139 O O . GLU A 1 189 ? 0.793 -11.741 -2.436 1.00 56.37 223 GLU A O 1
ATOM 1145 N N . ASP A 1 190 ? 0.950 -13.684 -3.582 1.00 54.45 224 ASP A N 1
ATOM 1146 C CA . ASP A 1 190 ? 1.220 -14.529 -2.420 1.00 56.10 224 ASP A CA 1
ATOM 1147 C C . ASP A 1 190 ? 2.034 -15.769 -2.814 1.00 63.11 224 ASP A C 1
ATOM 1148 O O . ASP A 1 190 ? 2.410 -15.926 -3.979 1.00 64.33 224 ASP A O 1
ATOM 1153 N N . ASP A 1 191 ? 2.270 -16.663 -1.845 1.00 59.35 225 ASP A N 1
ATOM 1154 C CA . ASP A 1 191 ? 3.110 -17.831 -2.014 1.00 59.35 225 ASP A CA 1
ATOM 1155 C C . ASP A 1 191 ? 2.478 -18.936 -2.838 1.00 60.70 225 ASP A C 1
ATOM 1156 O O . ASP A 1 191 ? 3.193 -19.871 -3.198 1.00 61.85 225 ASP A O 1
ATOM 1161 N N . ASP A 1 192 ? 1.188 -18.811 -3.199 1.00 53.76 226 ASP A N 1
ATOM 1162 C CA . ASP A 1 192 ? 0.490 -19.786 -4.044 1.00 53.47 226 ASP A CA 1
ATOM 1163 C C . ASP A 1 192 ? 0.919 -19.629 -5.505 1.00 57.33 226 ASP A C 1
ATOM 1164 O O . ASP A 1 192 ? 0.747 -20.555 -6.285 1.00 59.55 226 ASP A O 1
ATOM 1169 N N . LEU A 1 193 ? 1.451 -18.445 -5.874 1.00 51.61 227 LEU A N 1
ATOM 1170 C CA . LEU A 1 193 ? 1.947 -18.064 -7.204 1.00 49.76 227 LEU A CA 1
ATOM 1171 C C . LEU A 1 193 ? 0.880 -18.267 -8.336 1.00 52.94 227 LEU A C 1
ATOM 1172 O O . LEU A 1 193 ? 1.208 -18.494 -9.511 1.00 52.61 227 LEU A O 1
ATOM 1177 N N . LEU A 1 194 ? -0.398 -18.073 -7.966 1.00 47.64 228 LEU A N 1
ATOM 1178 C CA . LEU A 1 194 ? -1.544 -18.227 -8.849 1.00 47.61 228 LEU A CA 1
ATOM 1179 C C . LEU A 1 194 ? -2.054 -16.901 -9.413 1.00 50.15 228 LEU A C 1
ATOM 1180 O O . LEU A 1 194 ? -2.837 -16.905 -10.352 1.00 52.24 228 LEU A O 1
ATOM 1185 N N . GLU A 1 195 ? -1.672 -15.792 -8.809 1.00 43.98 229 GLU A N 1
ATOM 1186 C CA . GLU A 1 195 ? -2.073 -14.459 -9.212 1.00 41.87 229 GLU A CA 1
ATOM 1187 C C . GLU A 1 195 ? -0.874 -13.576 -9.207 1.00 46.75 229 GLU A C 1
ATOM 1188 O O . GLU A 1 195 ? -0.139 -13.543 -8.212 1.00 47.18 229 GLU A O 1
ATOM 1194 N N . SER A 1 196 ? -0.696 -12.833 -10.305 1.00 42.65 230 SER A N 1
ATOM 1195 C CA . SER A 1 196 ? 0.403 -11.904 -10.454 1.00 41.00 230 SER A CA 1
ATOM 1196 C C . SER A 1 196 ? -0.050 -10.612 -11.128 1.00 45.34 230 SER A C 1
ATOM 1197 O O . SER A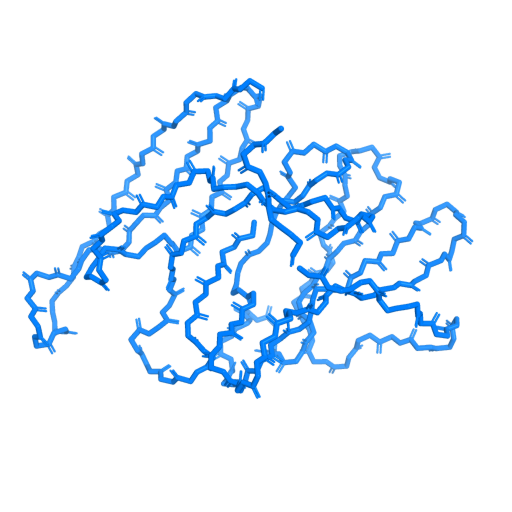 1 196 ? -1.160 -10.549 -11.666 1.00 47.36 230 SER A O 1
ATOM 1200 N N . HIS A 1 197 ? 0.827 -9.593 -11.122 1.00 39.64 231 HIS A N 1
ATOM 1201 C CA . HIS A 1 197 ? 0.710 -8.354 -11.887 1.00 38.21 231 HIS A CA 1
ATOM 1202 C C . HIS A 1 197 ? 2.127 -7.915 -12.342 1.00 42.49 231 HIS A C 1
ATOM 1203 O O . HIS A 1 197 ? 3.112 -8.403 -11.823 1.00 41.29 231 HIS A O 1
ATOM 1210 N N . GLU A 1 198 ? 2.220 -7.000 -13.303 1.00 40.82 232 GLU A N 1
ATOM 1211 C CA . GLU A 1 198 ? 3.492 -6.470 -13.785 1.00 39.30 232 GLU A CA 1
ATOM 1212 C C . GLU A 1 198 ? 3.646 -4.991 -13.395 1.00 41.48 232 GLU A C 1
ATOM 1213 O O . GLU A 1 198 ? 2.654 -4.289 -13.202 1.00 41.95 232 GLU A O 1
ATOM 1219 N N . GLU A 1 199 ? 4.892 -4.535 -13.254 1.00 36.57 233 GLU A N 1
ATOM 1220 C CA . GLU A 1 199 ? 5.265 -3.144 -12.948 1.00 34.86 233 GLU A CA 1
ATOM 1221 C C . GLU A 1 199 ? 6.333 -2.662 -13.914 1.00 40.29 233 GLU A C 1
ATOM 1222 O O . GLU A 1 199 ? 7.095 -3.474 -14.405 1.00 41.71 233 GLU A O 1
ATOM 1228 N N . THR A 1 200 ? 6.403 -1.355 -14.167 1.00 38.11 234 THR A N 1
ATOM 1229 C CA . THR A 1 200 ? 7.490 -0.711 -14.918 1.00 39.15 234 THR A CA 1
ATOM 1230 C C . THR A 1 200 ? 8.144 0.302 -13.997 1.00 43.70 234 THR A C 1
ATOM 1231 O O . THR A 1 200 ? 7.459 1.196 -13.512 1.00 44.66 234 THR A O 1
ATOM 1235 N N . LYS A 1 201 ? 9.443 0.167 -13.740 1.00 39.92 235 LYS A N 1
ATOM 1236 C CA . LYS A 1 201 ? 10.175 1.088 -12.875 1.00 39.77 235 LYS A CA 1
ATOM 1237 C C . LYS A 1 201 ? 11.293 1.661 -13.658 1.00 46.43 235 LYS A C 1
ATOM 1238 O O . LYS A 1 201 ? 12.095 0.912 -14.210 1.00 48.55 235 LYS A O 1
ATOM 1244 N N . THR A 1 202 ? 11.361 2.981 -13.725 1.00 42.79 236 THR A N 1
ATOM 1245 C CA . THR A 1 202 ? 12.423 3.673 -14.425 1.00 43.05 236 THR A CA 1
ATOM 1246 C C . THR A 1 202 ? 13.459 4.006 -13.378 1.00 49.06 236 THR A C 1
ATOM 1247 O O . THR A 1 202 ? 13.131 4.638 -12.376 1.00 51.27 236 THR A O 1
ATOM 1251 N N . ILE A 1 203 ? 14.688 3.530 -13.579 1.00 45.31 237 ILE A N 1
ATOM 1252 C CA . ILE A 1 203 ? 15.839 3.793 -12.709 1.00 45.18 237 ILE A CA 1
ATOM 1253 C C . ILE A 1 203 ? 16.819 4.734 -13.440 1.00 50.85 237 ILE A C 1
ATOM 1254 O O . ILE A 1 203 ? 16.894 4.707 -14.666 1.00 52.47 237 ILE A O 1
ATOM 1259 N N . THR A 1 204 ? 17.535 5.588 -12.700 1.00 48.38 238 THR A N 1
ATOM 1260 C CA . THR A 1 204 ? 18.556 6.467 -13.283 1.00 50.66 238 THR A CA 1
ATOM 1261 C C . THR A 1 204 ? 19.932 5.798 -12.991 1.00 57.16 238 THR A C 1
ATOM 1262 O O . THR A 1 204 ? 20.121 5.178 -11.939 1.00 54.59 238 THR A O 1
ATOM 1266 N N . VAL A 1 205 ? 20.860 5.864 -13.950 1.00 59.23 239 VAL A N 1
ATOM 1267 C CA . VAL A 1 205 ? 22.179 5.233 -13.799 1.00 60.75 239 VAL A CA 1
ATOM 1268 C C . VAL A 1 205 ? 23.326 6.202 -14.069 1.00 70.70 239 VAL A C 1
ATOM 1269 O O . VAL A 1 205 ? 23.132 7.274 -14.650 1.00 71.45 239 VAL A O 1
ATOM 1273 N N . LYS A 1 206 ? 24.532 5.803 -13.630 1.00 72.08 240 LYS A N 1
ATOM 1274 C CA . LYS A 1 206 ? 25.789 6.539 -13.858 1.00 80.99 240 LYS A CA 1
ATOM 1275 C C . LYS A 1 206 ? 26.795 5.623 -14.592 1.00 104.79 240 LYS A C 1
ATOM 1276 O O . LYS A 1 206 ? 26.705 4.377 -14.452 1.00 105.32 240 LYS A O 1
#

Radius of gyration: 15.5 Å; Cα contacts (8 Å, |Δi|>4): 404; chains: 1; bounding box: 40×34×34 Å

Solvent-accessible surface area: 9082 Å² total

CATH classification: 2.40.128.660

B-factor: mean 66.39, std 21.08, range [33.28, 160.57]

Nearest PDB structures (foldseek):
  4l1n-assembly1_A  TM=1.004E+00  e=1.473E-27  Clostridium novyi NT
  8wt1-assembly2_E  TM=6.561E-01  e=1.520E-01  Geobacillus stearothermophilus ATCC 12980
  8wt1-assembly2_G  TM=6.430E-01  e=1.683E-01  Geobacillus stearothermophilus ATCC 12980
  8wt1-assembly1_C  TM=6.418E-01  e=1.683E-01  Geobacillus stearothermophilus ATCC 12980
  8wt1-assembly2_F  TM=6.046E-01  e=2.663E-01  Geobacillus stearothermophilus ATCC 12980

Organism: Clostridium novyi (strain NT) (NCBI:txid386415)

Sequence (159 aa):
DNSKKFLKKELGKNSKPTFATKWKNSSNNKFSACIEGKGENALEEGVGKIYIKNLKEQSKWELDLDQDQQKNTPKYIDWFDDNNLVVISRAHGTVSQGGILYKVNIETGQATELYNTKDNKKQVVYAVKKGDKIDVQILVYEDDDLLESHEETKTITVK

Foldseek 3Di:
DQWDAFDKFWDDLPDDADFWADWAAAPVNQKTWIWGDQHNQNPRAWATWIWMARVVVSTIIIGHDPDPDGFKHFRDWDPPHRFWMGWIWTRDDDLTQTAWDWIAGPPGRIIDTPDHPVDPQWGFNYWDDDPQKIWTKIWHQPDPVSPDIDIDTDIDGHD

Secondary structure (DSSP, 8-state):
---B--EEEE--SS---SSB---EEPTTSSEEEEEESSTTTT-SSS--EEEEEETTTTEEEEEE---SSS-EEEEE---SSSSB--EEEESSSSS-S-BEEEEEBTTT--EEEEE--S-TTEEEEEEEEETTEEEEEEEEESSTT---EEEEEEEEE--